Protein AF-A0A661BK95-F1 (afdb_monomer_lite)

Secondary structure (DSSP, 8-state):
----SSSHHHHHHHHHS-------GGGS-HHHHHHHHHHHHHTTSTTTTHHHHHHHHHH-HHHHHHHHHHHHHHHHHHHHHHHHHHHHHHHHHHHHHHHHHHHHHHTT---PPTTHHHHHHHHHHHHHT--

Structure (mmCIF, N/CA/C/O backbone):
data_AF-A0A661BK95-F1
#
_entry.id   AF-A0A661BK95-F1
#
loop_
_atom_site.group_PDB
_atom_site.id
_atom_site.type_symbol
_atom_site.label_atom_id
_atom_site.label_alt_id
_atom_site.label_comp_id
_atom_site.label_asym_id
_atom_site.label_entity_id
_atom_site.label_seq_id
_atom_site.pdbx_PDB_ins_code
_atom_site.Cartn_x
_atom_site.Cartn_y
_atom_site.Cartn_z
_atom_site.occupancy
_atom_site.B_iso_or_equiv
_atom_site.auth_seq_id
_atom_site.auth_comp_id
_atom_site.auth_asym_id
_atom_site.auth_atom_id
_atom_site.pdbx_PDB_model_num
ATOM 1 N N . MET A 1 1 ? 19.732 -36.571 4.280 1.00 42.72 1 MET A N 1
ATOM 2 C CA . MET A 1 1 ? 20.135 -35.144 4.266 1.00 42.72 1 MET A CA 1
ATOM 3 C C . MET A 1 1 ? 19.015 -34.328 4.906 1.00 42.72 1 MET A C 1
ATOM 5 O O . MET A 1 1 ? 17.880 -34.455 4.472 1.00 42.72 1 MET A O 1
ATOM 9 N N . ARG A 1 2 ? 19.275 -33.619 6.015 1.00 45.78 2 ARG A N 1
ATOM 10 C CA . ARG A 1 2 ? 18.244 -33.011 6.885 1.00 45.78 2 ARG A CA 1
ATOM 11 C C . ARG A 1 2 ? 18.034 -31.543 6.486 1.00 45.78 2 ARG A C 1
ATOM 13 O O . ARG A 1 2 ? 18.857 -30.700 6.821 1.00 45.78 2 ARG A O 1
ATOM 20 N N . THR A 1 3 ? 16.946 -31.230 5.788 1.00 62.22 3 THR A N 1
ATOM 21 C CA . THR A 1 3 ? 16.556 -29.863 5.389 1.00 62.22 3 THR A CA 1
ATOM 22 C C . THR A 1 3 ? 15.999 -29.084 6.591 1.00 62.22 3 THR A C 1
ATOM 24 O O . THR A 1 3 ? 14.793 -28.900 6.725 1.00 62.22 3 THR A O 1
ATOM 27 N N . LYS A 1 4 ? 16.862 -28.671 7.529 1.00 55.22 4 LYS A N 1
ATOM 28 C CA . LYS A 1 4 ? 16.476 -27.884 8.725 1.00 55.22 4 LYS A CA 1
ATOM 29 C C . LYS A 1 4 ? 16.888 -26.403 8.675 1.00 55.22 4 LYS A C 1
ATOM 31 O O . LYS A 1 4 ? 16.877 -25.753 9.709 1.00 55.22 4 LYS A O 1
ATOM 36 N N . GLY A 1 5 ? 17.249 -25.870 7.505 1.00 62.97 5 GLY A N 1
ATOM 37 C CA . GLY A 1 5 ? 17.783 -24.503 7.383 1.00 62.97 5 GLY A CA 1
ATOM 38 C C . GLY A 1 5 ? 16.771 -23.424 6.986 1.00 62.97 5 GLY A C 1
ATOM 39 O O . GLY A 1 5 ? 16.868 -22.299 7.452 1.00 62.97 5 GLY A O 1
ATOM 40 N N . THR A 1 6 ? 15.780 -23.745 6.152 1.00 66.44 6 THR A N 1
ATOM 41 C CA . THR A 1 6 ? 14.993 -22.706 5.452 1.00 66.44 6 THR A CA 1
ATOM 42 C C . THR A 1 6 ? 13.705 -22.301 6.179 1.00 66.44 6 THR A C 1
ATOM 44 O O . THR A 1 6 ? 13.221 -21.190 6.014 1.00 66.44 6 THR A O 1
ATOM 47 N N . LEU A 1 7 ? 13.163 -23.172 7.036 1.00 69.00 7 LEU A N 1
ATOM 48 C CA . LEU A 1 7 ? 11.924 -22.926 7.794 1.00 69.00 7 LEU A CA 1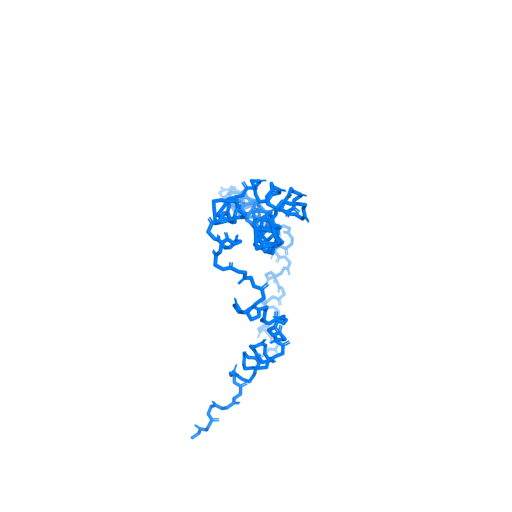
ATOM 49 C C . LEU A 1 7 ? 12.166 -22.364 9.208 1.00 69.00 7 LEU A C 1
ATOM 51 O O . LEU A 1 7 ? 11.206 -22.098 9.927 1.00 69.00 7 LEU A O 1
ATOM 55 N N . GLY A 1 8 ? 13.430 -22.185 9.613 1.00 67.62 8 GLY A N 1
ATOM 56 C CA . GLY A 1 8 ? 13.795 -21.618 10.917 1.00 67.62 8 GLY A CA 1
ATOM 57 C C . GLY A 1 8 ? 13.347 -20.166 11.047 1.00 67.62 8 GLY A C 1
ATOM 58 O O . GLY A 1 8 ? 12.599 -19.846 11.958 1.00 67.62 8 GLY A O 1
ATOM 59 N N . PHE A 1 9 ? 13.669 -19.333 10.053 1.00 70.69 9 PHE A N 1
ATOM 60 C CA . PHE A 1 9 ? 13.234 -17.934 9.997 1.00 70.69 9 PHE A CA 1
ATOM 61 C C . PHE A 1 9 ? 11.706 -17.780 10.020 1.00 70.69 9 PHE A C 1
ATOM 63 O O . PHE A 1 9 ? 11.197 -16.905 10.706 1.00 70.69 9 PHE A O 1
ATOM 70 N N . LEU A 1 10 ? 10.960 -18.645 9.321 1.00 67.12 10 LEU A N 1
ATOM 71 C CA . LEU A 1 10 ? 9.493 -18.601 9.339 1.00 67.12 10 LEU A CA 1
ATOM 72 C C . LEU A 1 10 ? 8.926 -19.019 10.697 1.00 67.12 10 LEU A C 1
ATOM 74 O O . LEU A 1 10 ? 8.003 -18.375 11.183 1.00 67.12 10 LEU A O 1
ATOM 78 N N . LYS A 1 11 ? 9.488 -20.051 11.340 1.00 68.75 11 LYS A N 1
ATOM 79 C CA . LYS A 1 11 ? 9.112 -20.434 12.707 1.00 68.75 11 LYS A CA 1
ATOM 80 C C . LYS A 1 11 ? 9.454 -19.327 13.700 1.00 68.75 11 LYS A C 1
ATOM 82 O O . LYS A 1 11 ? 8.642 -19.051 14.570 1.00 6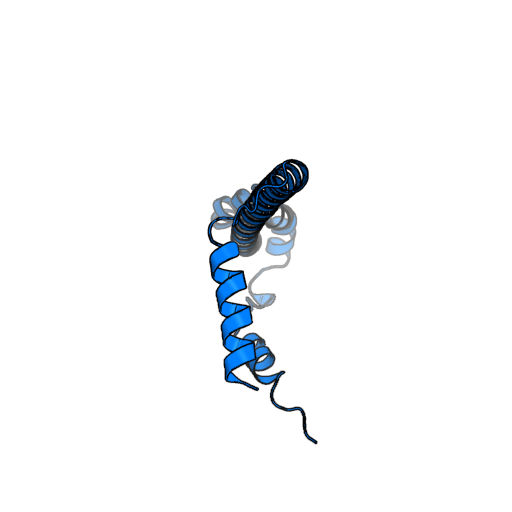8.75 11 LYS A O 1
ATOM 87 N N . ASP A 1 12 ? 10.601 -18.680 13.551 1.00 65.00 12 ASP A N 1
ATOM 88 C CA . ASP A 1 12 ? 11.025 -17.587 14.417 1.00 65.00 12 ASP A CA 1
ATOM 89 C C . ASP A 1 12 ? 10.216 -16.319 14.145 1.00 65.00 12 ASP A C 1
ATOM 91 O O . ASP A 1 12 ? 9.956 -15.588 15.082 1.00 65.00 12 ASP A O 1
ATOM 95 N N . PHE A 1 13 ? 9.732 -16.072 12.925 1.00 67.50 13 PHE A N 1
ATOM 96 C CA . PHE A 1 13 ? 8.828 -14.962 12.600 1.00 67.50 13 PHE A CA 1
ATOM 97 C C . PHE A 1 13 ? 7.397 -15.221 13.097 1.00 67.50 13 PHE A C 1
ATOM 99 O O . PHE A 1 13 ? 6.778 -14.338 13.680 1.00 67.50 13 PHE A O 1
ATOM 106 N N . VAL A 1 14 ? 6.896 -16.453 12.954 1.00 66.62 14 VAL A N 1
ATOM 107 C CA . VAL A 1 14 ? 5.605 -16.900 13.509 1.00 66.62 14 VAL A CA 1
ATOM 108 C C . VAL A 1 14 ? 5.644 -16.960 15.041 1.00 66.62 14 VAL A C 1
ATOM 110 O O . VAL A 1 14 ? 4.649 -16.659 15.686 1.00 66.62 14 VAL A O 1
ATOM 113 N N . SER A 1 15 ? 6.789 -17.308 15.634 1.00 62.19 15 SER A N 1
ATOM 114 C CA . SER A 1 15 ? 6.972 -17.420 17.088 1.00 62.19 15 SER A CA 1
ATOM 115 C C . SER A 1 15 ? 7.445 -16.122 17.758 1.00 62.19 15 SER A C 1
ATOM 117 O O . SER A 1 15 ? 7.188 -15.944 18.945 1.00 62.19 15 SER A O 1
ATOM 119 N N . SER A 1 16 ? 8.149 -15.236 17.041 1.00 61.00 16 SER A N 1
ATOM 120 C CA . SER A 1 16 ? 8.548 -13.885 17.496 1.00 61.00 16 SER A CA 1
ATOM 121 C C . SER A 1 16 ? 7.526 -12.825 17.120 1.00 61.00 16 SER A C 1
ATOM 123 O O . SER A 1 16 ? 7.586 -11.707 17.637 1.00 61.00 16 SER A O 1
ATOM 125 N N . GLY A 1 17 ? 6.538 -13.180 16.297 1.00 48.91 17 GLY A N 1
ATOM 126 C CA . GLY A 1 17 ? 5.205 -12.646 16.454 1.00 48.91 17 GLY A CA 1
ATOM 127 C C . GLY A 1 17 ? 4.780 -12.986 17.870 1.00 48.91 17 GLY A C 1
ATOM 128 O O . GLY A 1 17 ? 4.179 -14.027 18.113 1.00 48.91 17 GLY A O 1
ATOM 129 N N . LYS A 1 18 ? 5.102 -12.104 18.826 1.00 48.25 18 LYS A N 1
ATOM 130 C CA . LYS A 1 18 ? 4.212 -11.888 19.956 1.00 48.25 18 LYS A CA 1
ATOM 131 C C . LYS A 1 18 ? 2.848 -11.789 19.303 1.00 48.25 18 LYS A C 1
ATOM 133 O O . LYS A 1 18 ? 2.561 -10.781 18.658 1.00 48.25 18 LYS A O 1
ATOM 138 N N . VAL A 1 19 ? 2.073 -12.865 19.389 1.00 53.88 19 VAL A N 1
ATOM 139 C CA . VAL A 1 19 ? 0.636 -12.783 19.262 1.00 53.88 19 VAL A CA 1
ATOM 140 C C . VAL A 1 19 ? 0.318 -11.695 20.273 1.00 53.88 19 VAL A C 1
ATOM 142 O O . VAL A 1 19 ? 0.516 -11.886 21.477 1.00 53.88 19 VAL A O 1
ATOM 145 N N . GLY A 1 20 ? 0.090 -10.471 19.772 1.00 54.53 20 GLY A N 1
ATOM 146 C CA . GLY A 1 20 ? -0.280 -9.346 20.620 1.00 54.53 20 GLY A CA 1
ATOM 147 C C . GLY A 1 20 ? -1.402 -9.869 21.497 1.00 54.53 20 GLY A C 1
ATOM 148 O O . GLY A 1 20 ? -2.178 -10.658 20.957 1.00 54.53 20 GLY A O 1
ATOM 149 N N . PRO A 1 21 ? -1.396 -9.554 22.807 1.00 51.81 21 PRO A N 1
ATOM 150 C CA . PRO A 1 21 ? -2.165 -10.278 23.818 1.00 51.81 21 PRO A CA 1
ATOM 151 C C . PRO A 1 21 ? -3.481 -10.704 23.197 1.00 51.81 21 PRO A C 1
ATOM 153 O O . PRO A 1 21 ? -4.238 -9.822 22.789 1.00 51.81 21 PRO A O 1
ATOM 156 N N . GLU A 1 22 ? -3.671 -12.012 22.975 1.00 51.34 22 GLU A N 1
ATOM 157 C CA . GLU A 1 22 ? -4.973 -12.486 22.530 1.00 51.34 22 GLU A CA 1
ATOM 158 C C . GLU A 1 22 ? -5.904 -11.961 23.600 1.00 51.34 22 GLU A C 1
ATOM 160 O O . GLU A 1 22 ? -5.788 -12.392 24.743 1.00 51.34 22 GLU A O 1
ATOM 165 N N . ILE A 1 23 ? -6.689 -10.930 23.278 1.00 56.12 23 ILE A N 1
ATOM 166 C CA . ILE A 1 23 ? -7.713 -10.428 24.174 1.00 56.12 23 ILE A CA 1
ATOM 167 C C . ILE A 1 23 ? -8.645 -11.625 24.252 1.00 56.12 23 ILE A C 1
ATOM 169 O O . ILE A 1 23 ? -9.287 -11.935 23.240 1.00 56.12 23 ILE A O 1
ATOM 173 N N . PRO A 1 24 ? -8.597 -12.404 25.347 1.00 56.66 24 PRO A N 1
ATOM 174 C CA . PRO A 1 24 ? -9.317 -13.654 25.384 1.00 56.66 24 PRO A CA 1
ATOM 175 C C . PRO A 1 24 ? -10.779 -13.313 25.124 1.00 56.66 24 PRO A C 1
ATOM 177 O O . PRO A 1 24 ? -11.258 -12.265 25.555 1.00 56.66 24 PRO A O 1
ATOM 180 N N . LEU A 1 25 ? -11.507 -14.176 24.414 1.00 56.22 25 LEU A N 1
ATOM 181 C CA . LEU A 1 25 ? -12.933 -13.957 24.137 1.00 56.22 25 LEU A CA 1
ATOM 182 C C . LEU A 1 25 ? -13.739 -13.672 25.433 1.00 56.22 25 LEU A C 1
ATOM 184 O O . LEU A 1 25 ? -14.839 -13.143 25.369 1.00 56.22 25 LEU A O 1
ATOM 188 N N . SER A 1 26 ? -13.169 -13.986 26.607 1.00 58.72 26 SER A N 1
ATOM 189 C CA . SER A 1 26 ? -13.657 -13.635 27.943 1.00 58.72 26 SER A CA 1
ATOM 190 C C . SER A 1 26 ? -13.615 -12.145 28.318 1.00 58.72 26 SER A C 1
ATOM 192 O O . SER A 1 26 ? -14.216 -11.788 29.327 1.00 58.72 26 SER A O 1
ATOM 194 N N . ASP A 1 27 ? -12.921 -11.282 27.573 1.00 72.81 27 ASP A N 1
ATOM 195 C CA . ASP A 1 27 ? -12.832 -9.844 27.871 1.00 72.81 27 ASP A CA 1
ATOM 196 C C . ASP A 1 27 ? -14.017 -9.047 27.310 1.00 72.81 27 ASP A C 1
ATOM 198 O O . ASP A 1 27 ? -14.236 -7.908 27.722 1.00 72.81 27 ASP A O 1
ATOM 202 N N . PHE A 1 28 ? -14.796 -9.619 26.391 1.00 87.38 28 PHE A N 1
ATOM 203 C CA . PHE A 1 28 ? -15.991 -8.989 25.830 1.00 87.38 28 PHE A CA 1
ATOM 204 C C . PHE A 1 28 ? -17.233 -9.790 26.207 1.00 87.38 28 PHE A C 1
ATOM 206 O O . PHE A 1 28 ? -17.242 -11.017 26.112 1.00 87.38 28 PHE A O 1
ATOM 213 N N . SER A 1 29 ? -18.298 -9.108 26.633 1.00 91.62 29 SER A N 1
ATOM 214 C CA . SER A 1 29 ? -19.578 -9.784 26.850 1.00 91.62 29 SER A CA 1
ATOM 215 C C . SER A 1 29 ? -20.206 -10.180 25.510 1.00 91.62 29 SER A C 1
ATOM 217 O O . SER A 1 29 ? -19.931 -9.575 24.472 1.00 91.62 29 SER A O 1
ATOM 219 N N . ALA A 1 30 ? -21.079 -11.190 25.527 1.00 92.12 30 ALA A N 1
ATOM 220 C CA . ALA A 1 30 ? -21.826 -11.589 24.335 1.00 92.12 30 ALA A CA 1
ATOM 221 C C . ALA A 1 30 ? -22.633 -10.415 23.751 1.00 92.12 30 ALA A C 1
ATOM 223 O O . ALA A 1 30 ? -22.648 -10.237 22.536 1.00 92.12 30 ALA A O 1
ATOM 224 N N . ASP A 1 31 ? -23.221 -9.588 24.620 1.00 93.38 31 ASP A N 1
ATOM 225 C CA . ASP A 1 31 ? -23.984 -8.401 24.227 1.00 93.38 31 ASP A CA 1
ATOM 226 C C . ASP A 1 31 ? -23.083 -7.341 23.580 1.00 93.38 31 ASP A C 1
ATOM 228 O O . ASP A 1 31 ? -23.415 -6.812 22.524 1.00 93.38 31 ASP A O 1
ATOM 232 N N . GLU A 1 32 ? -21.894 -7.087 24.144 1.00 93.25 32 GLU A N 1
ATOM 233 C CA . GLU A 1 32 ? -20.942 -6.134 23.563 1.00 93.25 32 GLU A CA 1
ATOM 234 C C . GLU A 1 32 ? -20.483 -6.582 22.170 1.00 93.25 32 GLU A C 1
ATOM 236 O O . GLU A 1 32 ? -20.365 -5.765 21.253 1.00 93.25 32 GLU A O 1
ATOM 241 N N . ILE A 1 33 ? -20.251 -7.883 21.989 1.00 94.88 33 ILE A N 1
ATOM 242 C CA . ILE A 1 33 ? -19.918 -8.444 20.681 1.00 94.88 33 ILE A CA 1
ATOM 243 C C . ILE A 1 33 ? -21.102 -8.272 19.725 1.00 94.88 33 ILE A C 1
ATOM 245 O O . ILE A 1 33 ? -20.909 -7.785 18.613 1.00 94.88 33 ILE A O 1
ATOM 249 N N . GLU A 1 34 ? -22.317 -8.639 20.1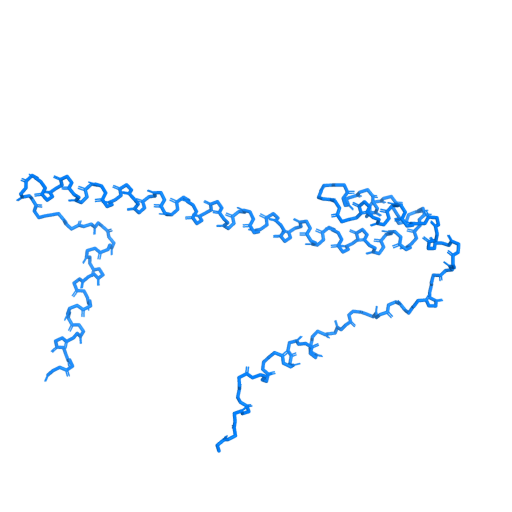32 1.00 96.06 34 GLU A N 1
ATOM 250 C CA . GLU A 1 34 ? -23.497 -8.571 19.264 1.00 96.06 34 GLU A CA 1
ATOM 251 C C . GLU A 1 34 ? -23.799 -7.140 18.801 1.00 96.06 34 GLU A C 1
ATOM 253 O O . GLU A 1 34 ? -23.938 -6.901 17.600 1.00 96.06 34 GLU A O 1
ATOM 258 N N . GLU A 1 35 ? -23.795 -6.173 19.717 1.00 95.19 35 GLU A N 1
ATOM 259 C CA . GLU A 1 35 ? -23.994 -4.754 19.401 1.00 95.19 35 GLU A CA 1
ATOM 260 C C . GLU A 1 35 ? -22.848 -4.180 18.549 1.00 95.19 35 GLU A C 1
ATOM 262 O O . GLU A 1 35 ? -23.057 -3.337 17.672 1.00 95.19 35 GLU A O 1
ATOM 267 N N . GLY A 1 36 ? -21.620 -4.644 18.790 1.00 95.62 36 GLY A N 1
ATOM 268 C CA . GLY A 1 36 ? -20.407 -4.150 18.142 1.00 95.62 36 GLY A CA 1
ATOM 269 C C . GLY A 1 36 ? -20.136 -4.732 16.757 1.00 95.62 36 GLY A C 1
ATOM 270 O O . GLY A 1 36 ? -19.391 -4.123 15.987 1.00 95.62 36 GLY A O 1
ATOM 271 N N . LYS A 1 37 ? -20.728 -5.880 16.407 1.00 95.81 37 LYS A N 1
ATOM 272 C CA . LYS A 1 37 ? -20.444 -6.624 15.163 1.00 95.81 37 LYS A CA 1
ATOM 273 C C . LYS A 1 37 ? -20.572 -5.776 13.905 1.00 95.81 37 LYS A C 1
ATOM 275 O O . LYS A 1 37 ? -19.673 -5.795 13.068 1.00 95.81 37 LYS A O 1
ATOM 280 N N . GLY A 1 38 ? -21.662 -5.021 13.769 1.00 96.56 38 GLY A N 1
ATOM 281 C CA . GLY A 1 38 ? -21.880 -4.181 12.587 1.00 96.56 38 GLY A CA 1
ATOM 282 C C . GLY A 1 38 ? -20.773 -3.139 12.415 1.00 96.56 38 GLY A C 1
ATOM 283 O O . GLY A 1 38 ? -20.209 -2.990 11.333 1.00 96.56 38 GLY A O 1
ATOM 284 N N . LEU A 1 39 ? -20.402 -2.475 13.511 1.00 96.06 39 LEU A N 1
ATOM 285 C CA . LEU A 1 39 ? -19.340 -1.474 13.525 1.00 96.06 39 LEU A CA 1
ATOM 286 C C . LEU A 1 39 ? -17.953 -2.112 13.315 1.00 96.06 39 LEU A C 1
ATOM 288 O O . LEU A 1 39 ? -17.124 -1.547 12.607 1.00 96.06 39 LEU A O 1
ATOM 292 N N . ALA A 1 40 ? -17.721 -3.310 13.855 1.00 96.81 40 ALA A N 1
ATOM 293 C CA . ALA A 1 40 ? -16.499 -4.084 13.643 1.00 96.81 40 ALA A CA 1
ATOM 294 C C . ALA A 1 40 ? -16.320 -4.512 12.177 1.00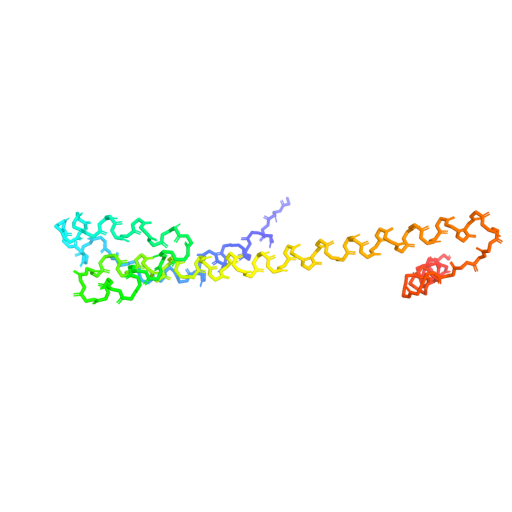 96.81 40 ALA A C 1
ATOM 296 O O . ALA A 1 40 ? -15.206 -4.466 11.667 1.00 96.81 40 ALA A O 1
ATOM 297 N N . ILE A 1 41 ? -17.395 -4.866 11.465 1.00 97.81 41 ILE A N 1
ATOM 298 C CA . ILE A 1 41 ? -17.328 -5.200 10.030 1.00 97.81 41 ILE A CA 1
ATOM 299 C C . ILE A 1 41 ? -16.852 -3.995 9.208 1.00 97.81 41 ILE A C 1
ATOM 301 O O . ILE A 1 41 ? -16.014 -4.154 8.320 1.00 97.81 41 ILE A O 1
ATOM 305 N N . LEU A 1 42 ? -17.314 -2.781 9.538 1.00 97.44 42 LEU A N 1
ATOM 306 C CA . LEU A 1 42 ? -16.852 -1.554 8.873 1.00 97.44 42 LEU A CA 1
ATOM 307 C C . LEU A 1 42 ? -15.342 -1.330 9.027 1.00 97.44 42 LEU A C 1
ATOM 309 O O . LEU A 1 42 ? -14.749 -0.642 8.199 1.00 97.44 42 LEU A O 1
ATOM 313 N N . ALA A 1 43 ? -14.709 -1.931 10.042 1.00 97.62 43 ALA A N 1
ATOM 314 C CA . ALA A 1 43 ? -13.268 -1.842 10.241 1.00 97.62 43 ALA A CA 1
ATOM 315 C C . ALA A 1 43 ? -12.483 -2.398 9.050 1.00 97.62 43 ALA A C 1
ATOM 317 O O . ALA A 1 43 ? -11.377 -1.947 8.783 1.00 97.62 43 ALA A O 1
ATOM 318 N N . TYR A 1 44 ? -13.061 -3.347 8.319 1.00 97.19 44 TYR A N 1
ATOM 319 C CA . TYR A 1 44 ? -12.400 -4.043 7.219 1.00 97.19 44 TYR A CA 1
ATOM 320 C C . TYR A 1 44 ? -12.784 -3.508 5.839 1.00 97.19 44 TYR A C 1
ATOM 322 O O . TYR A 1 44 ? -12.377 -4.071 4.826 1.00 97.19 44 TYR A O 1
ATOM 330 N N . ILE A 1 45 ? -13.556 -2.422 5.784 1.00 97.50 45 ILE A N 1
ATOM 331 C CA . ILE A 1 45 ? -13.829 -1.706 4.543 1.00 97.50 45 ILE A CA 1
ATOM 332 C C . ILE A 1 45 ? -12.864 -0.510 4.480 1.00 97.50 45 ILE A C 1
ATOM 334 O O . ILE A 1 45 ? -12.856 0.303 5.413 1.00 97.50 45 ILE A O 1
ATOM 338 N N . PRO A 1 46 ? -12.060 -0.365 3.407 1.00 94.69 46 PRO A N 1
ATOM 339 C CA . PRO A 1 46 ? -11.108 0.736 3.274 1.00 94.69 46 PRO A CA 1
ATOM 340 C C . PRO A 1 46 ? -11.771 2.098 3.483 1.00 94.69 46 PRO A C 1
ATOM 342 O O . PRO A 1 46 ? -12.918 2.302 3.080 1.00 94.69 46 PRO A O 1
ATOM 345 N N . ILE A 1 47 ? -11.051 3.038 4.107 1.00 95.75 47 ILE A N 1
ATOM 346 C CA . ILE A 1 47 ? -11.537 4.365 4.543 1.00 95.75 47 ILE A CA 1
ATOM 347 C C . ILE A 1 47 ? -12.608 4.307 5.646 1.00 95.75 47 ILE A C 1
ATOM 349 O O . ILE A 1 47 ? -12.524 5.057 6.618 1.00 95.75 47 ILE A O 1
ATOM 353 N N . LEU A 1 48 ? -13.595 3.415 5.559 1.00 97.19 48 LEU A N 1
ATOM 354 C CA . LEU A 1 48 ? -14.604 3.256 6.610 1.00 97.19 48 LEU A CA 1
ATOM 355 C C . LEU A 1 48 ? -14.011 2.694 7.904 1.00 97.19 48 LEU A C 1
ATOM 357 O O . LEU A 1 48 ? -14.588 2.920 8.965 1.00 97.19 48 LEU A O 1
ATOM 361 N N . CYS A 1 49 ? -12.825 2.078 7.846 1.00 96.88 49 CYS A N 1
ATOM 362 C CA . CYS A 1 49 ? -12.081 1.599 9.008 1.00 96.88 49 CYS A CA 1
ATOM 363 C C . CYS A 1 49 ? -11.858 2.653 10.104 1.00 96.88 49 CYS A C 1
ATOM 365 O O . CYS A 1 49 ? -11.744 2.320 11.287 1.00 96.88 49 CYS A O 1
ATOM 367 N N . PHE A 1 50 ? -11.838 3.936 9.734 1.00 97.50 50 PHE A N 1
ATOM 368 C CA . PHE A 1 50 ? -11.690 5.032 10.687 1.00 97.50 50 PHE A CA 1
ATOM 369 C C . PHE A 1 50 ? -12.931 5.235 11.569 1.00 97.50 50 PHE A C 1
ATOM 371 O O . PHE A 1 50 ? -12.796 5.756 12.674 1.00 97.50 50 PHE A O 1
ATOM 378 N N . ILE A 1 51 ? -14.118 4.792 11.141 1.00 96.88 51 ILE A N 1
ATOM 379 C CA . ILE A 1 51 ? -15.360 4.911 11.920 1.00 96.88 51 ILE A CA 1
ATOM 380 C C . ILE A 1 51 ? -15.280 4.077 13.217 1.00 96.88 51 ILE A C 1
ATOM 382 O O . ILE A 1 51 ? -15.310 4.683 14.292 1.00 96.88 51 ILE A O 1
ATOM 386 N N . PRO A 1 52 ? -15.105 2.735 13.187 1.00 96.50 52 PRO A N 1
ATOM 387 C CA . PRO A 1 52 ? -14.905 1.940 14.402 1.00 96.50 52 PRO A CA 1
ATOM 388 C C . PRO A 1 52 ? -13.667 2.369 15.189 1.00 96.50 52 PRO A C 1
ATOM 390 O O . PRO A 1 52 ? -13.691 2.358 16.416 1.00 96.50 52 PRO A O 1
ATOM 393 N N . PHE A 1 53 ? -12.593 2.795 14.519 1.00 97.19 53 PHE A N 1
ATOM 394 C CA . PHE A 1 53 ? -11.380 3.232 15.209 1.00 97.19 53 PHE A CA 1
ATOM 395 C C . PHE A 1 53 ? -11.589 4.517 16.028 1.00 97.19 53 PHE A C 1
ATOM 397 O O . PHE A 1 53 ? -11.146 4.605 17.170 1.00 97.19 53 PHE A O 1
ATOM 404 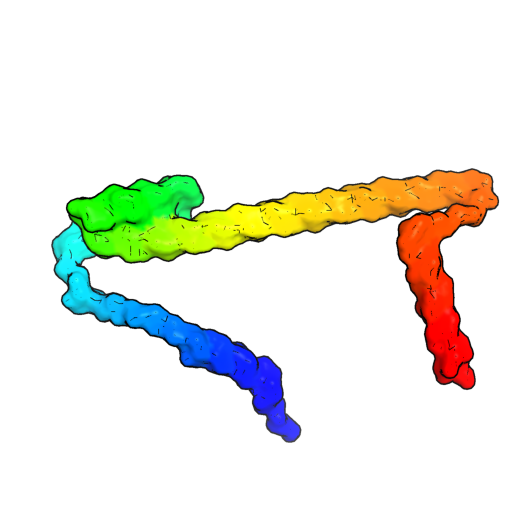N N . ILE A 1 54 ? -12.285 5.518 15.487 1.00 96.38 54 ILE A N 1
ATOM 405 C CA . ILE A 1 54 ? -12.492 6.798 16.178 1.00 96.38 54 ILE A CA 1
ATOM 406 C C . ILE A 1 54 ? -13.680 6.707 17.143 1.00 96.38 54 ILE A C 1
ATOM 408 O O . ILE A 1 54 ? -13.578 7.120 18.302 1.00 96.38 54 ILE A O 1
ATOM 412 N N . GLN A 1 55 ? -14.811 6.174 16.678 1.00 94.06 55 GLN A N 1
ATOM 413 C CA . GLN A 1 55 ? -16.063 6.156 17.436 1.00 94.06 55 GLN A CA 1
ATOM 414 C C . GLN A 1 55 ? -16.170 4.952 18.378 1.00 94.06 55 GLN A C 1
ATOM 416 O O . GLN A 1 55 ? -16.709 5.090 19.482 1.00 94.06 55 GLN A O 1
ATOM 421 N N . GLY A 1 56 ? -15.622 3.795 17.992 1.00 90.56 56 GLY A N 1
ATOM 422 C CA . GLY A 1 56 ? -15.669 2.565 18.790 1.00 90.56 56 GLY A CA 1
ATOM 423 C C . GLY A 1 56 ? -15.080 2.758 20.182 1.00 90.56 56 GLY A C 1
ATOM 424 O O . GLY A 1 56 ? -15.645 2.273 21.154 1.00 90.56 56 GLY A O 1
ATOM 425 N N . LYS A 1 57 ? -14.034 3.586 20.329 1.00 87.31 57 LYS A N 1
ATOM 426 C CA . LYS A 1 57 ? -13.377 3.839 21.627 1.00 87.31 57 LYS A CA 1
ATOM 427 C C . LYS A 1 57 ? -14.343 4.278 22.734 1.00 87.31 57 LYS A C 1
ATOM 429 O O . LYS A 1 57 ? -14.076 4.040 23.908 1.00 87.31 57 LYS A O 1
ATOM 434 N N . LYS A 1 58 ? -15.429 4.964 22.364 1.00 89.94 58 LYS A N 1
ATOM 435 C CA . LYS A 1 58 ? -16.446 5.473 23.296 1.00 89.94 58 LYS A CA 1
ATOM 436 C C . LYS A 1 58 ? -17.732 4.651 23.302 1.00 89.94 58 LYS A C 1
ATOM 438 O O . LYS A 1 58 ? -18.510 4.793 24.234 1.00 89.94 58 LYS A O 1
ATOM 443 N N . THR A 1 59 ? -17.983 3.878 22.248 1.00 92.88 59 THR A N 1
ATOM 444 C CA . THR A 1 59 ? -19.286 3.241 22.006 1.00 92.88 59 THR A CA 1
ATOM 445 C C . THR A 1 59 ? -19.247 1.734 22.204 1.00 92.88 59 THR A C 1
ATOM 447 O O . THR A 1 59 ? -20.189 1.187 22.759 1.00 92.88 59 THR A O 1
ATOM 450 N N . ASN A 1 60 ? -18.173 1.064 21.783 1.00 95.94 60 ASN A N 1
ATOM 451 C CA . ASN A 1 60 ? -18.056 -0.387 21.838 1.00 95.94 60 ASN A CA 1
ATOM 452 C C . ASN A 1 60 ? -16.574 -0.806 21.727 1.00 95.94 60 ASN A C 1
ATOM 454 O O . ASN A 1 60 ? -15.923 -0.545 20.705 1.00 95.94 60 ASN A O 1
ATOM 458 N N . ARG A 1 61 ? -16.016 -1.428 22.778 1.00 94.75 61 ARG A N 1
ATOM 459 C CA . ARG A 1 61 ? -14.578 -1.743 22.839 1.00 94.75 61 ARG A CA 1
ATOM 460 C C . ARG A 1 61 ? -14.233 -2.875 21.868 1.00 94.75 61 ARG A C 1
ATOM 462 O O . ARG A 1 61 ? -13.181 -2.791 21.237 1.00 94.75 61 ARG A O 1
ATOM 469 N N . PHE A 1 62 ? -15.127 -3.841 21.657 1.00 95.31 62 PHE A N 1
ATOM 470 C CA . PHE A 1 62 ? -14.972 -4.868 20.617 1.00 95.31 62 PHE A CA 1
ATOM 471 C C . PHE A 1 62 ? -14.784 -4.247 19.219 1.00 95.31 62 PHE A C 1
ATOM 473 O O . PHE A 1 62 ? -13.793 -4.519 18.536 1.00 95.31 62 PHE A O 1
ATOM 480 N N . ALA A 1 63 ? -15.659 -3.325 18.813 1.00 96.62 63 ALA A N 1
ATOM 481 C CA . ALA A 1 63 ? -15.544 -2.644 17.523 1.00 96.62 63 ALA A CA 1
ATOM 482 C C . ALA A 1 63 ? -14.276 -1.777 17.411 1.00 96.62 63 ALA A C 1
ATOM 484 O O . ALA A 1 63 ? -13.672 -1.705 16.340 1.00 96.62 63 ALA A O 1
ATOM 485 N N . TYR A 1 64 ? -13.838 -1.147 18.505 1.00 96.38 64 TYR A N 1
ATOM 486 C CA . TYR A 1 64 ? -12.595 -0.368 18.537 1.00 96.38 64 TYR A CA 1
ATOM 487 C C . TYR A 1 64 ? -11.347 -1.218 18.269 1.00 96.38 64 TYR A C 1
ATOM 489 O O . TYR A 1 64 ? -10.460 -0.794 17.521 1.00 96.38 64 TYR A O 1
ATOM 497 N N . GLU A 1 65 ? -11.276 -2.418 18.853 1.00 96.00 65 GLU A N 1
ATOM 498 C CA . GLU A 1 65 ? -10.167 -3.348 18.624 1.00 96.00 65 GLU A CA 1
ATOM 499 C C . GLU A 1 65 ? -10.071 -3.753 17.149 1.00 96.00 65 GLU A C 1
ATOM 501 O O . GLU A 1 65 ? -8.987 -3.686 16.561 1.00 96.00 65 GLU A O 1
ATOM 506 N N . HIS A 1 66 ? -11.208 -4.054 16.518 1.00 96.19 66 HIS A N 1
ATOM 507 C CA . HIS A 1 66 ? -11.269 -4.302 15.078 1.00 96.19 66 HIS A CA 1
ATOM 508 C C . HIS A 1 66 ? -10.907 -3.053 14.263 1.00 96.19 66 HIS A C 1
ATOM 510 O O . HIS A 1 66 ? -10.145 -3.152 13.303 1.00 96.19 66 HIS A O 1
ATOM 516 N N . GLY A 1 67 ? -11.344 -1.863 14.686 1.00 97.44 67 GLY A N 1
ATOM 517 C CA . GLY A 1 67 ? -10.971 -0.583 14.075 1.00 97.44 67 GLY A CA 1
ATOM 518 C C . GLY A 1 67 ? -9.457 -0.363 13.992 1.00 97.44 67 GLY A C 1
ATOM 519 O O . GLY A 1 67 ? -8.954 0.053 12.949 1.00 97.44 67 GLY A O 1
ATOM 520 N N . LYS A 1 68 ? -8.705 -0.699 15.049 1.00 96.75 68 LYS A N 1
ATOM 521 C CA . LYS A 1 68 ? -7.228 -0.632 15.038 1.00 96.75 68 LYS A CA 1
ATOM 522 C C . LYS A 1 68 ? -6.614 -1.537 13.969 1.00 96.75 68 LYS A C 1
ATOM 524 O O . LYS A 1 68 ? -5.699 -1.112 13.265 1.00 96.75 68 LYS A O 1
ATOM 529 N N . GLN A 1 69 ? -7.111 -2.769 13.849 1.00 97.62 69 GLN A N 1
ATOM 530 C CA . GLN A 1 69 ? -6.649 -3.716 12.828 1.00 97.62 69 GLN A CA 1
ATOM 531 C C . GLN A 1 69 ? -6.972 -3.207 11.421 1.00 97.62 69 GLN A C 1
ATOM 533 O O . GLN A 1 69 ? -6.109 -3.217 10.545 1.00 97.62 69 GLN A O 1
ATOM 538 N N . GLY A 1 70 ? -8.189 -2.698 11.237 1.00 97.88 70 GLY A N 1
ATOM 539 C CA . GLY A 1 70 ? -8.657 -2.089 10.000 1.00 97.88 70 GLY A CA 1
ATOM 540 C C . GLY A 1 70 ? -7.768 -0.956 9.500 1.00 97.88 70 GLY A C 1
ATOM 541 O O . GLY A 1 70 ? -7.366 -0.941 8.340 1.00 97.88 70 GLY A O 1
ATOM 542 N N . VAL A 1 71 ? -7.389 -0.036 10.392 1.00 98.12 71 VAL A N 1
ATOM 543 C CA . VAL A 1 71 ? -6.474 1.067 10.054 1.00 98.12 71 VAL A CA 1
ATOM 544 C C . VAL A 1 71 ? -5.102 0.548 9.620 1.00 98.12 71 VAL A C 1
ATOM 546 O O . VAL A 1 71 ? -4.535 1.064 8.658 1.00 98.12 71 VAL A O 1
ATOM 549 N N . LEU A 1 72 ? -4.564 -0.477 10.288 1.00 98.00 72 LEU A N 1
ATOM 550 C CA . LEU A 1 72 ? -3.277 -1.058 9.900 1.00 98.00 72 LEU A CA 1
ATOM 551 C C . LEU A 1 72 ? -3.346 -1.724 8.517 1.00 98.00 72 LEU A C 1
ATOM 553 O O . LEU A 1 72 ? -2.436 -1.536 7.708 1.00 98.00 72 LEU A O 1
ATOM 557 N N . LEU A 1 73 ? -4.430 -2.450 8.230 1.00 97.88 73 LEU A N 1
ATOM 558 C CA . LEU A 1 73 ? -4.684 -3.027 6.907 1.00 97.88 73 LEU A CA 1
ATOM 559 C C . LEU A 1 73 ? -4.794 -1.938 5.837 1.00 97.88 73 LEU A C 1
ATOM 561 O O . LEU A 1 73 ? -4.134 -2.034 4.807 1.00 97.88 73 LEU A O 1
ATOM 565 N N . PHE A 1 74 ? -5.531 -0.862 6.108 1.00 98.00 74 PHE A N 1
ATOM 566 C CA . PHE A 1 74 ? -5.655 0.261 5.182 1.00 98.00 74 PHE A CA 1
ATOM 567 C C . PHE A 1 74 ? -4.302 0.930 4.883 1.00 98.00 74 PHE A C 1
ATOM 569 O O . PHE A 1 74 ? -3.993 1.240 3.733 1.00 98.00 74 PHE A O 1
ATOM 576 N N . LEU A 1 75 ? -3.445 1.120 5.892 1.00 97.81 75 LEU A N 1
ATOM 577 C CA . LEU A 1 75 ? -2.092 1.646 5.671 1.00 97.81 75 LEU A CA 1
ATOM 578 C C . LEU A 1 75 ? -1.251 0.709 4.796 1.00 97.81 75 LEU A C 1
ATOM 580 O O . LEU A 1 75 ? -0.530 1.175 3.912 1.00 97.81 75 LEU A O 1
ATOM 584 N N . PHE A 1 76 ? -1.359 -0.603 5.016 1.00 97.69 76 PHE A N 1
ATOM 585 C CA . PHE A 1 76 ? -0.698 -1.595 4.174 1.00 97.69 76 PHE A CA 1
ATOM 586 C C . PHE A 1 76 ? -1.189 -1.524 2.720 1.00 97.69 76 PHE A C 1
ATOM 588 O O . PHE A 1 76 ? -0.367 -1.512 1.802 1.00 97.69 76 PHE A O 1
ATOM 595 N N . GLU A 1 77 ? -2.499 -1.398 2.499 1.00 96.94 77 GLU A N 1
ATOM 596 C CA . GLU A 1 77 ? -3.085 -1.217 1.165 1.00 96.94 77 GLU A CA 1
ATOM 597 C C . GLU A 1 77 ? -2.542 0.033 0.465 1.00 96.94 77 GLU A C 1
ATOM 599 O O . GLU A 1 77 ? -2.143 -0.040 -0.698 1.00 96.94 77 GLU A O 1
ATOM 604 N N . VAL A 1 78 ? -2.457 1.168 1.166 1.00 97.50 78 VAL A N 1
ATOM 605 C CA . VAL A 1 78 ? -1.899 2.413 0.610 1.00 97.50 78 VAL A CA 1
ATOM 606 C C . VAL A 1 78 ? -0.449 2.218 0.166 1.00 97.50 78 VAL A C 1
ATOM 608 O O . VAL A 1 78 ? -0.094 2.588 -0.956 1.00 97.50 78 VAL A O 1
ATOM 611 N N . VAL A 1 79 ? 0.392 1.604 1.003 1.00 97.81 79 VAL A N 1
ATOM 612 C CA . VAL A 1 79 ? 1.797 1.331 0.653 1.00 97.81 79 VAL A CA 1
ATOM 613 C C . VAL A 1 79 ? 1.889 0.386 -0.548 1.00 97.81 79 VAL A C 1
ATOM 615 O O . VAL A 1 79 ? 2.667 0.642 -1.471 1.00 97.81 79 VAL A O 1
ATOM 618 N N . ALA A 1 80 ? 1.072 -0.668 -0.580 1.00 96.81 80 ALA A N 1
ATOM 619 C CA . ALA A 1 80 ? 1.034 -1.612 -1.693 1.00 96.81 80 ALA A CA 1
ATOM 620 C C . ALA A 1 80 ? 0.619 -0.933 -3.011 1.00 96.81 80 ALA A C 1
ATOM 622 O O . ALA A 1 80 ? 1.244 -1.168 -4.048 1.00 96.81 80 ALA A O 1
ATOM 623 N N . LEU A 1 81 ? -0.382 -0.047 -2.978 1.00 96.94 81 LEU A N 1
ATOM 624 C CA . LEU A 1 81 ? -0.829 0.715 -4.148 1.00 96.94 81 LEU A CA 1
ATOM 625 C C . LEU A 1 81 ? 0.250 1.673 -4.667 1.00 96.94 81 LEU A C 1
ATOM 627 O O . LEU A 1 81 ? 0.461 1.752 -5.880 1.00 96.94 81 LEU A O 1
ATOM 631 N N . LEU A 1 82 ? 0.969 2.361 -3.775 1.00 96.56 82 LEU A N 1
ATOM 632 C CA . LEU A 1 82 ? 2.095 3.219 -4.159 1.00 96.56 82 LEU A CA 1
ATOM 633 C C . LEU A 1 82 ? 3.228 2.408 -4.802 1.00 96.56 82 LEU A C 1
ATOM 635 O O . LEU A 1 82 ? 3.754 2.805 -5.845 1.00 96.56 82 LEU A O 1
ATOM 639 N N . GLY A 1 83 ? 3.561 1.247 -4.233 1.00 96.69 83 GLY A N 1
ATOM 640 C CA . GLY A 1 83 ? 4.534 0.322 -4.818 1.00 96.69 83 GLY A CA 1
ATOM 641 C C . GLY A 1 83 ? 4.107 -0.180 -6.201 1.00 96.69 83 GLY A C 1
ATOM 642 O O . GLY A 1 83 ? 4.909 -0.193 -7.136 1.00 96.69 83 GLY A O 1
ATOM 643 N N . ALA A 1 84 ? 2.828 -0.520 -6.370 1.00 96.88 84 ALA A N 1
ATOM 644 C CA . ALA A 1 84 ? 2.281 -0.938 -7.658 1.00 96.88 84 ALA A CA 1
ATOM 645 C C . ALA A 1 84 ? 2.335 0.186 -8.707 1.00 96.88 84 ALA A C 1
ATOM 647 O O . ALA A 1 84 ? 2.649 -0.075 -9.872 1.00 96.88 84 ALA A O 1
ATOM 648 N N . LEU A 1 85 ? 2.061 1.434 -8.312 1.00 96.69 85 LEU A N 1
ATOM 649 C CA . LEU A 1 85 ? 2.170 2.597 -9.194 1.00 96.69 85 LEU A CA 1
ATOM 650 C C . LEU A 1 85 ? 3.622 2.838 -9.626 1.00 96.69 85 LEU A C 1
ATOM 652 O O . LEU A 1 85 ? 3.878 3.033 -10.815 1.00 96.69 85 LEU A O 1
ATOM 656 N N . PHE A 1 86 ? 4.566 2.757 -8.686 1.00 96.44 86 PHE A N 1
ATOM 657 C CA . PHE A 1 86 ? 5.996 2.853 -8.978 1.00 96.44 86 PHE A CA 1
ATOM 658 C C . PHE A 1 86 ? 6.441 1.779 -9.979 1.00 96.44 86 PHE A C 1
ATOM 660 O O . PHE A 1 86 ? 7.070 2.095 -10.990 1.00 96.44 86 PHE A O 1
ATOM 667 N N . TRP A 1 87 ? 6.048 0.521 -9.755 1.00 96.00 87 TRP A N 1
ATOM 668 C CA . TRP A 1 87 ? 6.377 -0.586 -10.655 1.00 96.00 87 TRP A CA 1
ATOM 669 C C . TRP A 1 87 ? 5.812 -0.381 -12.068 1.00 96.00 87 TRP A C 1
ATOM 671 O O . TRP A 1 87 ? 6.519 -0.563 -13.060 1.00 96.00 87 TRP A O 1
ATOM 681 N N . LYS A 1 88 ? 4.554 0.067 -12.179 1.00 97.44 88 LYS A N 1
ATOM 682 C CA . LYS A 1 88 ? 3.933 0.400 -13.472 1.00 97.44 88 LYS A CA 1
ATOM 683 C C . LYS A 1 88 ? 4.684 1.521 -14.197 1.00 97.44 88 LYS A C 1
ATOM 685 O O . LYS A 1 88 ? 4.903 1.410 -15.402 1.00 97.44 88 LYS A O 1
ATOM 690 N N . ALA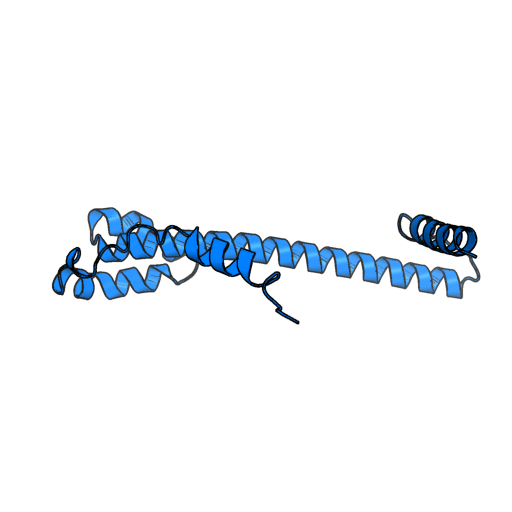 A 1 89 ? 5.099 2.568 -13.484 1.00 96.62 89 ALA A N 1
ATOM 691 C CA . ALA A 1 89 ? 5.870 3.667 -14.062 1.00 96.62 89 ALA A CA 1
ATOM 692 C C . ALA A 1 89 ? 7.252 3.207 -14.557 1.00 96.62 89 ALA A C 1
ATOM 694 O O . ALA A 1 89 ? 7.662 3.576 -15.658 1.00 96.62 89 ALA A O 1
ATOM 695 N N . ALA A 1 90 ? 7.939 2.353 -13.791 1.00 95.94 90 ALA A N 1
ATOM 696 C CA . ALA A 1 90 ? 9.220 1.774 -14.190 1.00 95.94 90 ALA A CA 1
ATOM 697 C C . ALA A 1 90 ? 9.095 0.932 -15.472 1.00 95.94 90 ALA A C 1
ATOM 699 O O . ALA A 1 90 ? 9.870 1.118 -16.409 1.00 95.94 90 ALA A O 1
ATOM 700 N N . LEU A 1 91 ? 8.078 0.065 -15.554 1.00 96.56 91 LEU A N 1
ATOM 701 C CA . LEU A 1 91 ? 7.804 -0.726 -16.760 1.00 96.56 91 LEU A CA 1
ATOM 702 C C . LEU A 1 91 ? 7.457 0.146 -17.970 1.00 96.56 91 LEU A C 1
ATOM 704 O O . LEU A 1 91 ? 7.896 -0.142 -19.085 1.00 96.56 91 LEU A O 1
ATOM 708 N N . PHE A 1 92 ? 6.692 1.219 -17.764 1.00 97.06 92 PHE A N 1
ATOM 709 C CA . PHE A 1 92 ? 6.384 2.173 -18.825 1.00 97.06 92 PHE A CA 1
ATOM 710 C C . PHE A 1 92 ? 7.658 2.836 -19.365 1.00 97.06 92 PHE A C 1
ATOM 712 O O . PHE A 1 92 ? 7.884 2.830 -20.575 1.00 97.06 92 PHE A O 1
ATOM 719 N N . LEU A 1 93 ? 8.533 3.329 -18.482 1.00 94.75 93 LEU A N 1
ATOM 720 C CA . LEU A 1 93 ? 9.799 3.944 -18.885 1.00 94.75 93 LEU A CA 1
ATOM 721 C C . LEU A 1 93 ? 10.718 2.947 -19.606 1.00 94.75 93 LEU A C 1
ATOM 723 O O . LEU A 1 93 ? 11.290 3.285 -20.641 1.00 94.75 93 LEU A O 1
ATOM 727 N N . ALA A 1 94 ? 10.812 1.711 -19.109 1.00 94.19 94 ALA A N 1
ATOM 728 C CA . ALA A 1 94 ? 11.569 0.645 -19.763 1.00 94.19 94 ALA A CA 1
ATOM 729 C C . ALA A 1 94 ? 11.028 0.340 -21.171 1.00 94.19 94 ALA A C 1
ATOM 731 O O . ALA A 1 94 ? 11.802 0.174 -22.111 1.00 94.19 94 ALA A O 1
ATOM 732 N N . SER A 1 95 ? 9.703 0.341 -21.340 1.00 95.94 95 SER A N 1
ATOM 733 C CA . SER A 1 95 ? 9.057 0.128 -22.642 1.00 95.94 95 SER A CA 1
ATOM 734 C C . SER A 1 95 ? 9.360 1.264 -23.626 1.00 95.94 95 SER A C 1
ATOM 736 O O . SER A 1 95 ? 9.650 1.008 -24.794 1.00 95.94 95 SER A O 1
ATOM 738 N N . VAL A 1 96 ? 9.355 2.519 -23.159 1.00 95.50 96 VAL A N 1
ATOM 739 C CA . VAL A 1 96 ? 9.761 3.680 -23.971 1.00 95.50 96 VAL A CA 1
ATOM 740 C C . VAL A 1 96 ? 11.231 3.569 -24.376 1.00 95.50 96 VAL A C 1
ATOM 742 O O . VAL A 1 96 ? 11.558 3.744 -25.548 1.00 95.50 96 VAL A O 1
ATOM 745 N N . ALA A 1 97 ? 12.113 3.236 -23.434 1.00 93.19 97 ALA A N 1
ATOM 746 C CA . ALA A 1 97 ? 13.537 3.064 -23.700 1.00 93.19 97 ALA A CA 1
ATOM 747 C C . ALA A 1 97 ? 13.796 1.961 -24.745 1.00 93.19 97 ALA A C 1
ATOM 749 O O . ALA A 1 97 ? 14.579 2.165 -25.676 1.00 93.19 97 ALA A O 1
ATOM 750 N N . ALA A 1 98 ? 13.080 0.835 -24.653 1.00 93.81 98 ALA A N 1
ATOM 751 C CA . ALA A 1 98 ? 13.137 -0.240 -25.641 1.00 93.81 98 ALA A CA 1
ATOM 752 C C . ALA A 1 98 ? 12.682 0.226 -27.035 1.00 93.81 98 ALA A C 1
ATOM 754 O O . ALA A 1 98 ? 13.354 -0.060 -28.027 1.00 93.81 98 ALA A O 1
ATOM 755 N N . LEU A 1 99 ? 11.590 0.996 -27.122 1.00 96.12 99 LEU A N 1
ATOM 756 C CA . LEU A 1 99 ? 11.118 1.558 -28.391 1.00 96.12 99 LEU A CA 1
ATOM 757 C C . LEU A 1 99 ? 12.152 2.503 -29.021 1.00 96.12 99 LEU A C 1
ATOM 759 O O . LEU A 1 99 ? 12.400 2.426 -30.224 1.00 96.12 99 LEU A O 1
ATOM 763 N N . VAL A 1 100 ? 12.787 3.361 -28.218 1.00 93.75 100 VAL A N 1
ATOM 764 C CA . VAL A 1 100 ? 13.876 4.228 -28.693 1.00 93.75 100 VAL A CA 1
ATOM 765 C C . VAL A 1 100 ? 15.037 3.381 -29.216 1.00 93.75 100 VAL A C 1
ATOM 767 O O . VAL A 1 100 ? 15.513 3.638 -30.319 1.00 93.75 100 VAL A O 1
ATOM 770 N N . GLY A 1 101 ? 15.440 2.332 -28.493 1.00 93.19 101 GLY A N 1
ATOM 771 C CA . GLY A 1 101 ? 16.460 1.388 -28.959 1.00 93.19 101 GLY A CA 1
ATOM 772 C C . GLY A 1 101 ? 16.138 0.808 -30.341 1.00 93.19 101 GLY A C 1
ATOM 773 O O . GLY A 1 101 ? 16.978 0.862 -31.238 1.00 93.19 101 GLY A O 1
ATOM 774 N N . ILE A 1 102 ? 14.897 0.355 -30.554 1.00 95.50 102 ILE A N 1
ATOM 775 C CA . ILE A 1 102 ? 14.429 -0.146 -31.859 1.00 95.50 102 ILE A CA 1
ATOM 776 C C . ILE A 1 102 ? 14.568 0.927 -32.949 1.00 95.50 102 ILE A C 1
ATOM 778 O O . ILE A 1 102 ? 15.065 0.633 -34.035 1.00 95.50 102 ILE A O 1
ATOM 782 N N . ILE A 1 103 ? 14.184 2.178 -32.675 1.00 96.31 103 ILE A N 1
ATOM 783 C CA . ILE A 1 103 ? 14.319 3.282 -33.641 1.00 96.31 103 ILE A CA 1
ATOM 784 C C . ILE A 1 103 ? 15.789 3.497 -34.033 1.00 96.31 103 ILE A C 1
ATOM 786 O O . ILE A 1 103 ? 16.082 3.667 -35.215 1.00 96.31 103 ILE A O 1
ATOM 790 N N . TYR A 1 104 ? 16.720 3.469 -33.077 1.00 95.06 104 TYR A N 1
ATOM 791 C CA . TYR A 1 104 ? 18.151 3.630 -33.364 1.00 95.06 104 TYR A CA 1
ATOM 792 C C . TYR A 1 104 ? 18.720 2.470 -34.189 1.00 95.06 104 TYR A C 1
ATOM 794 O O . TYR A 1 104 ? 19.476 2.718 -35.133 1.00 95.06 104 TYR A O 1
ATOM 802 N N . VAL A 1 105 ? 18.292 1.235 -33.904 1.00 95.19 105 VAL A N 1
ATOM 803 C CA . VAL A 1 105 ? 18.633 0.055 -34.715 1.00 95.19 105 VAL A CA 1
ATOM 804 C C . VAL A 1 105 ? 18.146 0.230 -36.153 1.00 95.19 105 VAL A C 1
ATOM 806 O O . VAL A 1 105 ? 18.924 0.051 -37.088 1.00 95.19 105 VAL A O 1
ATOM 809 N N . LEU A 1 106 ? 16.895 0.657 -36.346 1.00 96.31 106 LEU A N 1
ATOM 810 C CA . LEU A 1 106 ? 16.342 0.917 -37.682 1.00 96.31 106 LEU A CA 1
ATOM 811 C C . LEU A 1 106 ? 17.065 2.059 -38.417 1.00 96.31 106 LEU A C 1
ATOM 813 O O . LEU A 1 106 ? 17.079 2.084 -39.645 1.00 96.31 106 LEU A O 1
ATOM 817 N N . GLN A 1 107 ? 17.694 2.987 -37.691 1.00 96.31 107 GLN A N 1
ATOM 818 C CA . GLN A 1 107 ? 18.536 4.049 -38.255 1.00 96.31 107 GLN A CA 1
ATOM 819 C C . GLN A 1 107 ? 19.985 3.609 -38.532 1.00 96.31 107 GLN A C 1
ATOM 821 O O . GLN A 1 107 ? 20.780 4.431 -38.988 1.00 96.31 107 GLN A O 1
ATOM 826 N N . GLY A 1 108 ? 20.357 2.360 -38.229 1.00 93.88 108 GLY A N 1
ATOM 827 C CA . GLY A 1 108 ? 21.733 1.870 -38.357 1.00 93.88 108 GLY A CA 1
ATOM 828 C C . GLY A 1 108 ? 22.716 2.537 -37.388 1.00 93.88 108 GLY A C 1
ATOM 829 O O . GLY A 1 108 ? 23.922 2.533 -37.630 1.00 93.88 108 GLY A O 1
ATOM 830 N N . LYS A 1 109 ? 22.218 3.148 -36.306 1.00 90.81 109 LYS A N 1
ATOM 831 C CA . LYS A 1 109 ? 23.036 3.836 -35.303 1.00 90.81 109 LYS A CA 1
ATOM 832 C C . LYS A 1 109 ? 23.268 2.918 -34.112 1.00 90.81 109 LYS A C 1
ATOM 834 O O . LYS A 1 109 ? 22.320 2.374 -33.553 1.00 90.81 109 LYS A O 1
ATOM 839 N N . ASN A 1 110 ? 24.518 2.821 -33.670 1.00 84.69 110 ASN A N 1
ATOM 840 C CA . ASN A 1 110 ? 24.836 2.172 -32.406 1.00 84.69 110 ASN A CA 1
ATOM 841 C C . ASN A 1 110 ? 24.622 3.172 -31.261 1.00 84.69 110 ASN A C 1
ATOM 843 O O . ASN A 1 110 ? 25.414 4.099 -31.081 1.00 84.69 110 ASN A O 1
ATOM 847 N N . TRP A 1 111 ? 23.521 3.017 -30.531 1.00 83.94 111 TRP A N 1
ATOM 848 C CA . TRP A 1 111 ? 23.209 3.835 -29.365 1.00 83.94 111 TRP A CA 1
ATOM 849 C C . TRP A 1 111 ? 23.231 2.981 -28.106 1.00 83.94 111 TRP A C 1
ATOM 851 O O . TRP A 1 111 ? 22.477 2.017 -27.985 1.00 83.94 111 TRP A O 1
ATOM 861 N N . LYS A 1 112 ? 24.083 3.366 -27.154 1.00 83.00 112 LYS A N 1
ATOM 862 C CA . LYS A 1 112 ? 24.102 2.778 -25.818 1.00 83.00 112 LYS A CA 1
ATOM 863 C C . LYS A 1 112 ? 23.000 3.416 -24.983 1.00 83.00 112 LYS A C 1
ATOM 865 O O . LYS A 1 112 ? 23.005 4.626 -24.756 1.00 83.00 112 LYS A O 1
ATOM 870 N N . LEU A 1 113 ? 22.061 2.592 -24.525 1.00 83.19 113 LEU A N 1
ATOM 871 C CA . LEU A 1 113 ? 21.050 3.011 -23.561 1.00 83.19 113 LEU A CA 1
ATOM 872 C C . LEU A 1 113 ? 21.750 3.520 -22.292 1.00 83.19 113 LEU A C 1
ATOM 874 O O . LEU A 1 113 ? 22.577 2.795 -21.738 1.00 83.19 113 LEU A O 1
ATOM 878 N N . PRO A 1 114 ? 21.436 4.730 -21.805 1.00 77.25 114 PRO A N 1
ATOM 879 C CA . PRO A 1 114 ? 22.027 5.230 -20.570 1.00 77.25 114 PRO A CA 1
ATOM 880 C C . PRO A 1 114 ? 21.694 4.284 -19.408 1.00 77.25 114 PRO A C 1
ATOM 882 O O . PRO A 1 114 ? 20.593 3.733 -19.351 1.00 77.25 114 PRO A O 1
ATOM 885 N N . VAL A 1 115 ? 22.643 4.097 -18.484 1.00 78.31 115 VAL A N 1
ATOM 886 C CA . VAL A 1 115 ? 22.586 3.162 -17.338 1.00 78.31 115 VAL A CA 1
ATOM 887 C C . VAL A 1 115 ? 22.662 1.678 -17.727 1.00 78.31 115 VAL A C 1
ATOM 889 O O . VAL A 1 115 ? 23.448 0.944 -17.136 1.00 78.31 115 VAL A O 1
ATOM 892 N N . ILE A 1 116 ? 21.882 1.220 -18.711 1.00 85.00 116 ILE A N 1
ATOM 893 C CA . ILE A 1 116 ? 21.827 -0.202 -19.101 1.00 85.00 116 ILE A CA 1
ATOM 894 C C . ILE A 1 116 ? 23.021 -0.596 -19.979 1.00 85.00 116 ILE A C 1
ATOM 896 O O . ILE A 1 116 ? 23.558 -1.686 -19.814 1.00 85.00 116 ILE A O 1
ATOM 900 N N . GLY A 1 117 ? 23.450 0.282 -20.889 1.00 79.62 117 GLY A N 1
ATOM 901 C CA . GLY A 1 117 ? 24.572 0.022 -21.794 1.00 79.62 117 GLY A CA 1
ATOM 902 C C . GLY A 1 117 ? 25.873 -0.231 -21.036 1.00 79.62 117 GLY A C 1
ATOM 903 O O . GLY A 1 117 ? 26.508 -1.257 -21.244 1.00 79.62 117 GLY A O 1
ATOM 904 N N . ASP A 1 118 ? 26.197 0.643 -20.079 1.00 83.94 118 ASP A N 1
ATOM 905 C CA . ASP A 1 118 ? 27.394 0.500 -19.239 1.00 83.94 118 ASP A CA 1
ATOM 906 C C . ASP A 1 118 ? 27.327 -0.744 -18.333 1.00 83.94 118 ASP A C 1
ATOM 908 O O . ASP A 1 118 ? 28.355 -1.306 -17.954 1.00 83.94 118 ASP A O 1
ATOM 912 N N . LEU A 1 119 ? 26.116 -1.176 -17.956 1.00 84.00 119 LEU A N 1
ATOM 913 C CA . LEU A 1 119 ? 25.916 -2.403 -17.186 1.00 84.00 119 LEU A CA 1
ATOM 914 C C . LEU A 1 119 ? 26.132 -3.650 -18.052 1.00 84.00 119 LEU A C 1
ATOM 916 O O . LEU A 1 119 ? 26.722 -4.612 -17.572 1.00 84.00 119 LEU A O 1
ATOM 920 N N . GLY A 1 120 ? 25.700 -3.616 -19.316 1.00 82.19 120 GLY A N 1
ATOM 921 C CA . GLY A 1 120 ? 25.968 -4.672 -20.293 1.00 82.19 120 GLY A CA 1
ATOM 922 C C . GLY A 1 120 ? 27.466 -4.883 -20.505 1.00 82.19 120 GLY A C 1
ATOM 923 O O . GLY A 1 120 ? 27.946 -6.001 -20.346 1.00 82.19 120 GLY A O 1
ATOM 924 N N . ASP A 1 121 ? 28.212 -3.797 -20.730 1.00 85.69 121 ASP A N 1
ATOM 925 C CA . ASP A 1 121 ? 29.668 -3.864 -20.929 1.00 85.69 121 ASP A CA 1
ATOM 926 C C . ASP A 1 121 ? 30.390 -4.518 -19.727 1.00 85.69 121 ASP A C 1
ATOM 928 O O . ASP A 1 121 ? 31.338 -5.284 -19.886 1.00 85.69 121 ASP A O 1
ATOM 932 N N . LYS A 1 122 ? 29.933 -4.248 -18.496 1.00 82.88 122 LYS A N 1
ATOM 933 C CA . LYS A 1 122 ? 30.516 -4.824 -17.269 1.00 82.88 122 LYS A CA 1
ATOM 934 C C . LYS A 1 122 ? 30.270 -6.329 -17.122 1.00 82.88 122 LYS A C 1
ATOM 936 O O . LYS A 1 122 ? 31.090 -7.009 -16.502 1.00 82.88 122 LYS A O 1
ATOM 941 N N . LEU A 1 123 ? 29.150 -6.838 -17.636 1.00 84.62 123 LEU A N 1
ATOM 942 C CA . LEU A 1 123 ? 28.853 -8.272 -17.598 1.00 84.62 123 LEU A CA 1
ATOM 943 C C . LEU A 1 123 ? 29.800 -9.033 -18.529 1.00 84.62 123 LEU A C 1
ATOM 945 O O . LEU A 1 123 ? 30.397 -10.014 -18.098 1.00 84.62 123 LEU A O 1
ATOM 949 N N . GLU A 1 124 ? 30.022 -8.511 -19.738 1.00 82.12 124 GLU A N 1
ATOM 950 C CA . GLU A 1 124 ? 30.967 -9.088 -20.704 1.00 82.12 124 GLU A CA 1
ATOM 951 C C . GLU A 1 124 ? 32.398 -9.138 -20.141 1.00 82.12 124 GLU A C 1
ATOM 953 O O . GLU A 1 124 ? 33.072 -10.162 -20.238 1.00 82.12 124 GLU A O 1
ATOM 958 N N . MET A 1 125 ? 32.853 -8.070 -19.473 1.00 76.38 125 MET A N 1
ATOM 959 C CA . MET A 1 125 ? 34.181 -8.041 -18.840 1.00 76.38 125 MET A CA 1
ATOM 960 C C . MET A 1 125 ? 34.350 -9.091 -17.729 1.00 76.38 125 MET A C 1
ATOM 962 O O . MET A 1 125 ? 35.439 -9.626 -17.555 1.00 76.38 125 MET A O 1
ATOM 966 N N . THR A 1 126 ? 33.287 -9.395 -16.977 1.00 78.19 126 THR A N 1
ATOM 967 C CA . THR A 1 126 ? 33.346 -10.375 -15.876 1.00 78.19 126 THR A CA 1
ATOM 968 C C . THR A 1 126 ? 33.469 -11.807 -16.401 1.00 78.19 126 THR A C 1
ATOM 970 O O . THR A 1 126 ? 34.140 -12.627 -15.780 1.00 78.19 126 THR A O 1
ATOM 973 N N . GLU A 1 127 ? 32.839 -12.118 -17.537 1.00 75.00 127 GLU A N 1
ATOM 974 C CA . GLU A 1 127 ? 32.953 -13.434 -18.180 1.00 75.00 127 GLU A CA 1
ATOM 975 C C . GLU A 1 127 ? 34.366 -13.669 -18.730 1.00 75.00 127 GLU A C 1
ATOM 977 O O . GLU A 1 127 ? 34.904 -14.762 -18.581 1.00 75.00 127 GLU A O 1
ATOM 982 N N . GLN A 1 128 ? 35.008 -12.629 -19.272 1.00 71.00 128 GLN A N 1
ATOM 983 C CA . GLN A 1 128 ? 36.375 -12.713 -19.801 1.00 71.00 128 GLN A CA 1
ATOM 984 C C . GLN A 1 128 ? 37.462 -12.876 -18.725 1.00 71.00 128 GLN A C 1
ATOM 986 O O . GLN A 1 128 ? 38.540 -13.372 -19.030 1.00 71.00 128 GLN A O 1
ATOM 991 N N . GLU A 1 129 ? 37.216 -12.467 -17.476 1.00 72.25 129 GLU A N 1
ATOM 992 C CA . GLU A 1 129 ? 38.150 -12.680 -16.355 1.00 72.25 129 GLU A CA 1
ATOM 993 C C . GLU A 1 129 ? 38.064 -14.098 -15.752 1.00 72.25 129 GLU A C 1
ATOM 995 O O . GLU A 1 129 ? 38.924 -14.474 -14.952 1.00 72.25 129 GLU A O 1
ATOM 1000 N N . GLN A 1 130 ? 37.025 -14.873 -16.088 1.00 65.12 130 GLN A N 1
ATOM 1001 C CA . GLN A 1 130 ? 36.787 -16.221 -15.551 1.00 65.12 130 GLN A CA 1
ATOM 1002 C C . GLN A 1 130 ? 37.232 -17.359 -16.486 1.00 65.12 130 GLN A C 1
ATOM 1004 O O . GLN A 1 130 ? 37.196 -18.518 -16.062 1.00 65.12 130 GLN A O 1
ATOM 1009 N N . GLU A 1 131 ? 37.643 -17.044 -17.717 1.00 57.59 131 GLU A N 1
ATOM 1010 C CA . GLU A 1 131 ? 38.152 -17.980 -18.737 1.00 57.59 131 GLU A CA 1
ATOM 1011 C C . GLU A 1 131 ? 39.691 -17.979 -18.792 1.00 57.59 131 GLU A C 1
ATOM 1013 O O . GLU A 1 131 ? 40.275 -19.084 -18.894 1.00 57.59 131 GLU A O 1
#

Sequence (131 aa):
MRTKGTLGFLKDFVSSGKVGPEIPLSDFSADEIEEGKGLAILAYIPILCFIPFIQGKKTNRFAYEHGKQGVLLFLFEVVALLGALFWKAALFLASVAALVGIIYVLQGKNWKLPVIGDLGDKLEMTEQEQE

Foldseek 3Di:
DDPPPPCPVVCCVVVVPPVPPPCDPVVDDPVLCVVLVVLLVLCQPAPSLVVLCVVVVPPGVNSNVSSVVSVVVNVVVVVVVVVVVVVVVVVVVVVVLVVVVVVCVVVVHDDQRPPVNVVVVVVVVVVVVVD

pLDDT: mean 85.41, std 15.31, range [42.72, 98.12]

Radius of gyration: 26.82 Å; chains: 1; bounding box: 62×42×66 Å